Protein AF-A0A2W7INB1-F1 (afdb_monomer_lite)

Sequence (76 aa):
MTDTDAKARATPLRAQAILDLKGETTMMEFDAISISTDDPEHLVVALADGAGRSLTLLLPRGEVKRLLNWRMLMSL

pLDDT: mean 79.45, std 16.44, range [40.19, 94.56]

Organism: NCBI:txid990373

Structure (mmCIF, N/CA/C/O backbone):
data_AF-A0A2W7INB1-F1
#
_entry.id   AF-A0A2W7INB1-F1
#
loop_
_atom_site.group_PDB
_atom_site.id
_atom_site.type_symbol
_atom_site.label_atom_id
_atom_site.label_alt_id
_atom_site.label_comp_id
_atom_site.label_asym_id
_atom_site.label_entity_id
_atom_site.label_seq_id
_atom_site.pdbx_PDB_ins_code
_atom_site.Cartn_x
_atom_site.Cartn_y
_atom_site.Cartn_z
_atom_site.occupancy
_atom_site.B_iso_or_equiv
_atom_site.auth_seq_id
_atom_site.auth_comp_id
_atom_site.auth_asym_id
_atom_site.auth_atom_id
_atom_site.pdbx_PDB_model_num
ATOM 1 N N . MET A 1 1 ? -19.956 0.826 -41.451 1.00 43.28 1 MET A N 1
ATOM 2 C CA . MET A 1 1 ? -19.773 0.462 -40.032 1.00 43.28 1 MET A CA 1
ATOM 3 C C . MET A 1 1 ? -18.288 0.283 -39.811 1.00 43.28 1 MET A C 1
ATOM 5 O O . MET A 1 1 ? -17.730 -0.697 -40.277 1.00 43.28 1 MET A O 1
ATOM 9 N N . THR A 1 2 ? -17.646 1.275 -39.212 1.00 40.19 2 THR A N 1
ATOM 10 C CA . THR A 1 2 ? -16.248 1.206 -38.780 1.00 40.19 2 THR A CA 1
ATOM 11 C C . THR A 1 2 ? -16.247 1.699 -37.348 1.00 40.19 2 THR A C 1
ATOM 13 O O . THR A 1 2 ? -16.280 2.904 -37.108 1.00 40.19 2 THR A O 1
ATOM 16 N N . ASP A 1 3 ? -16.314 0.745 -36.422 1.00 44.59 3 ASP A N 1
ATOM 17 C CA . ASP A 1 3 ? -16.003 0.944 -35.012 1.00 44.59 3 ASP A CA 1
ATOM 18 C C . ASP A 1 3 ? -14.507 1.241 -34.913 1.00 44.59 3 ASP A C 1
ATOM 20 O O . ASP A 1 3 ? -13.662 0.347 -34.878 1.00 44.59 3 ASP A O 1
ATOM 24 N N . THR A 1 4 ? -14.164 2.526 -34.952 1.00 47.81 4 THR A N 1
ATOM 25 C CA . THR A 1 4 ? -12.840 2.980 -34.539 1.00 47.81 4 THR A CA 1
ATOM 26 C C . THR A 1 4 ? -12.855 3.003 -33.022 1.00 47.81 4 THR A C 1
ATOM 28 O O . THR A 1 4 ? -13.281 3.976 -32.402 1.00 47.81 4 THR A O 1
ATOM 31 N N . ASP A 1 5 ? -12.420 1.880 -32.464 1.00 50.19 5 ASP A N 1
ATOM 32 C CA . ASP A 1 5 ? -12.157 1.628 -31.055 1.00 50.19 5 ASP A CA 1
ATOM 33 C C . ASP A 1 5 ? -11.158 2.677 -30.537 1.00 50.19 5 ASP A C 1
ATOM 35 O O . ASP A 1 5 ? -9.932 2.524 -30.577 1.00 50.19 5 ASP A O 1
ATOM 39 N N . ALA A 1 6 ? -11.693 3.825 -30.126 1.00 45.94 6 ALA A N 1
ATOM 40 C CA . ALA A 1 6 ? -10.962 4.852 -29.419 1.00 45.94 6 ALA A CA 1
ATOM 41 C C . ALA A 1 6 ? -10.654 4.298 -28.028 1.00 45.94 6 ALA A C 1
ATOM 43 O O . ALA A 1 6 ? -11.331 4.620 -27.052 1.00 45.94 6 ALA A O 1
ATOM 44 N N . LYS A 1 7 ? -9.619 3.451 -27.933 1.00 48.41 7 LYS A N 1
ATOM 45 C CA . LYS A 1 7 ? -8.965 3.137 -26.664 1.00 48.41 7 LYS A CA 1
ATOM 46 C C . LYS A 1 7 ? -8.536 4.465 -26.066 1.00 48.41 7 LYS A C 1
ATOM 48 O O . LYS A 1 7 ? -7.505 5.022 -26.450 1.00 48.41 7 LYS A O 1
ATOM 53 N N . ALA A 1 8 ? -9.365 4.988 -25.165 1.00 48.22 8 ALA A N 1
ATOM 54 C CA . ALA A 1 8 ? -9.024 6.094 -24.301 1.00 48.22 8 ALA A CA 1
ATOM 55 C C . ALA A 1 8 ? -7.632 5.781 -23.758 1.00 48.22 8 ALA A C 1
ATOM 57 O O . ALA A 1 8 ? -7.438 4.765 -23.087 1.00 48.22 8 ALA A O 1
ATOM 58 N N . ARG A 1 9 ? -6.634 6.582 -24.145 1.00 46.69 9 ARG A N 1
ATOM 59 C CA . ARG A 1 9 ? -5.298 6.490 -23.564 1.00 46.69 9 ARG A CA 1
ATOM 60 C C . ARG A 1 9 ? -5.478 6.857 -22.101 1.00 46.69 9 ARG A C 1
ATOM 62 O O . ARG A 1 9 ? -5.486 8.035 -21.763 1.00 46.69 9 ARG A O 1
ATOM 69 N N . ALA A 1 10 ? -5.729 5.852 -21.267 1.00 55.34 10 ALA A N 1
ATOM 70 C CA . ALA A 1 10 ? -5.768 6.015 -19.833 1.00 55.34 10 ALA A CA 1
ATOM 71 C C . ALA A 1 10 ? -4.420 6.614 -19.447 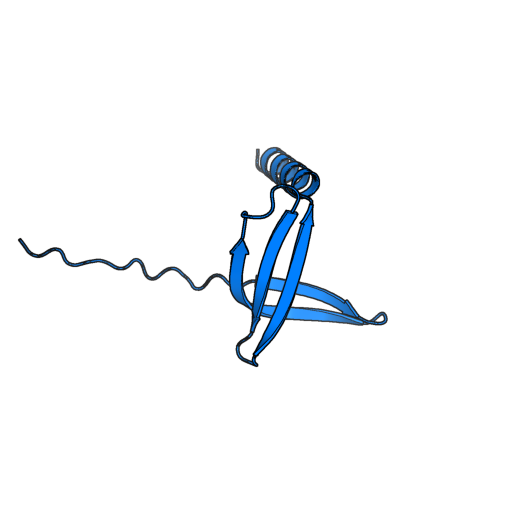1.00 55.34 10 ALA A C 1
ATOM 73 O O . ALA A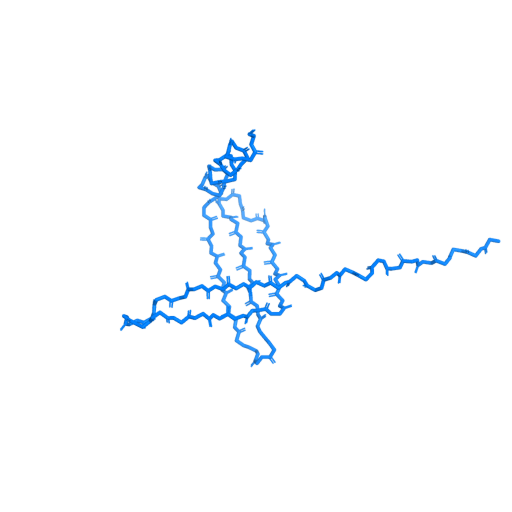 1 10 ? -3.373 6.025 -19.727 1.00 55.34 10 ALA A O 1
ATOM 74 N N . THR A 1 11 ? -4.441 7.825 -18.896 1.00 59.41 11 THR A N 1
ATOM 75 C CA . THR A 1 11 ? -3.252 8.418 -18.296 1.00 59.41 11 THR A CA 1
ATOM 76 C C . THR A 1 11 ? -2.689 7.380 -17.326 1.00 59.41 11 THR A C 1
ATOM 78 O O . THR A 1 11 ? -3.458 6.898 -16.488 1.00 59.41 11 THR A O 1
ATOM 81 N N . PRO A 1 12 ? -1.413 6.971 -17.453 1.00 64.88 12 PRO A N 1
ATOM 82 C CA . PRO A 1 12 ? -0.854 5.962 -16.569 1.00 64.88 12 PRO A CA 1
ATOM 83 C C . PRO A 1 12 ? -1.007 6.457 -15.134 1.00 64.88 12 PRO A C 1
ATOM 85 O O . PRO A 1 12 ? -0.589 7.568 -14.798 1.00 64.88 12 PRO A O 1
ATOM 88 N N . LEU A 1 13 ? -1.701 5.663 -14.323 1.00 66.38 13 LEU A N 1
ATOM 89 C CA . LEU A 1 13 ? -1.972 5.980 -12.931 1.00 66.38 13 LEU A CA 1
ATOM 90 C C . LEU A 1 13 ? -0.634 5.930 -12.190 1.00 66.38 13 LEU A C 1
ATOM 92 O O . LEU A 1 13 ? -0.046 4.863 -12.047 1.00 66.38 13 LEU A O 1
ATOM 96 N N . ARG A 1 14 ? -0.135 7.094 -11.769 1.00 80.12 14 ARG A N 1
ATOM 97 C CA . ARG A 1 14 ? 1.108 7.218 -11.002 1.00 80.12 14 ARG A CA 1
ATOM 98 C C . ARG A 1 14 ? 0.780 7.309 -9.522 1.00 80.12 14 ARG A C 1
ATOM 100 O O . ARG A 1 14 ? -0.090 8.088 -9.132 1.00 80.12 14 ARG A O 1
ATOM 107 N N . ALA A 1 15 ? 1.477 6.523 -8.712 1.00 85.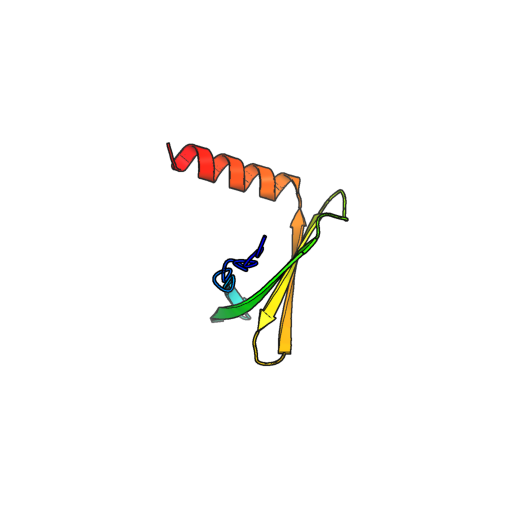62 15 ALA A N 1
ATOM 108 C CA . ALA A 1 15 ? 1.394 6.598 -7.259 1.00 85.62 15 ALA A CA 1
ATOM 109 C C . ALA A 1 15 ? 2.701 7.140 -6.702 1.00 85.62 15 ALA A C 1
ATOM 111 O O . ALA A 1 15 ? 3.780 6.842 -7.206 1.00 85.62 15 ALA A O 1
ATOM 112 N N . GLN A 1 16 ? 2.591 7.902 -5.624 1.00 86.50 16 GLN A N 1
ATOM 113 C CA . GLN A 1 16 ? 3.727 8.296 -4.811 1.00 86.50 16 GLN A CA 1
ATOM 114 C C . GLN A 1 16 ? 3.474 7.812 -3.388 1.00 86.50 16 GLN A C 1
ATOM 116 O O . GLN A 1 16 ? 2.372 7.981 -2.862 1.00 86.50 16 GLN A O 1
ATOM 121 N N . ALA A 1 17 ? 4.484 7.203 -2.776 1.00 85.12 17 ALA A N 1
ATOM 122 C CA . ALA A 1 17 ? 4.468 6.876 -1.359 1.00 85.12 17 ALA A CA 1
ATOM 123 C C . ALA A 1 17 ? 5.619 7.598 -0.667 1.00 85.12 17 ALA A C 1
ATOM 125 O O . ALA A 1 17 ? 6.755 7.574 -1.138 1.00 85.12 17 ALA A O 1
ATOM 126 N N . ILE A 1 18 ? 5.317 8.226 0.464 1.00 88.25 18 ILE A N 1
ATOM 127 C CA . ILE A 1 18 ? 6.327 8.739 1.380 1.00 88.25 18 ILE A CA 1
ATOM 128 C C . ILE A 1 18 ? 6.558 7.643 2.414 1.00 88.25 18 ILE A C 1
ATOM 130 O O . ILE A 1 18 ? 5.624 7.237 3.106 1.00 88.25 18 ILE A O 1
ATOM 134 N N . LEU A 1 19 ? 7.782 7.139 2.482 1.00 84.44 19 LEU A N 1
ATOM 135 C CA . LEU A 1 19 ? 8.186 6.089 3.403 1.00 84.44 19 LEU A CA 1
ATOM 136 C C . LEU A 1 19 ? 9.163 6.676 4.412 1.00 84.44 19 LEU A C 1
ATOM 138 O O . LEU A 1 19 ? 10.166 7.269 4.022 1.00 84.44 19 LEU A O 1
ATOM 142 N N . ASP A 1 20 ? 8.885 6.487 5.696 1.00 88.56 20 ASP A N 1
ATOM 143 C CA . ASP A 1 20 ? 9.882 6.687 6.743 1.00 88.56 20 ASP A CA 1
ATOM 144 C C . ASP A 1 20 ? 10.590 5.353 6.983 1.00 88.56 20 ASP A C 1
ATOM 146 O O . ASP A 1 20 ? 10.001 4.385 7.476 1.00 88.56 20 ASP A O 1
ATOM 150 N N . LEU A 1 21 ? 11.848 5.283 6.561 1.00 81.31 21 LEU A N 1
ATOM 151 C CA . LEU A 1 21 ? 12.694 4.114 6.719 1.00 81.31 21 LEU A CA 1
ATOM 152 C C . LEU A 1 21 ? 13.876 4.507 7.595 1.00 81.31 21 LEU A C 1
ATOM 154 O O . LEU A 1 21 ? 14.772 5.227 7.170 1.00 81.31 21 LEU A O 1
ATOM 158 N N . LYS A 1 22 ? 13.899 3.987 8.827 1.00 86.38 22 LYS A N 1
ATOM 159 C CA . LYS A 1 22 ? 14.993 4.201 9.793 1.00 86.38 22 LYS A CA 1
ATOM 160 C C . LYS A 1 22 ? 15.247 5.684 10.125 1.00 86.38 22 LYS A C 1
ATOM 162 O O . LYS A 1 22 ? 16.387 6.055 10.393 1.00 86.38 22 LYS A O 1
ATOM 167 N N . GLY A 1 23 ? 14.198 6.510 10.148 1.00 90.06 23 GLY A N 1
ATOM 168 C CA . GLY A 1 23 ? 14.300 7.942 10.439 1.00 90.06 23 GLY A CA 1
ATOM 169 C C . GLY A 1 23 ? 14.671 8.791 9.224 1.00 90.06 23 GLY A C 1
ATOM 170 O O . GLY A 1 23 ? 14.863 9.997 9.364 1.00 90.06 23 GLY A O 1
ATOM 171 N N . GLU A 1 24 ? 14.771 8.183 8.041 1.00 89.06 24 GLU A N 1
ATOM 172 C CA . GLU A 1 24 ? 14.919 8.888 6.777 1.00 89.06 24 GLU A CA 1
ATOM 173 C C . GLU A 1 24 ? 13.598 8.843 6.007 1.00 89.06 24 GLU A C 1
ATOM 175 O O . GLU A 1 24 ? 13.065 7.779 5.685 1.00 89.06 24 GLU A O 1
ATOM 180 N N . THR A 1 25 ? 13.064 10.025 5.700 1.00 91.75 25 THR A N 1
ATOM 181 C CA . THR A 1 25 ? 11.866 10.159 4.871 1.00 91.75 25 THR A CA 1
ATOM 182 C C . THR A 1 25 ? 12.260 10.137 3.400 1.00 91.75 25 THR A C 1
ATOM 184 O O . THR A 1 25 ? 12.931 11.045 2.916 1.00 91.75 25 THR A O 1
ATOM 187 N N . THR A 1 26 ? 11.810 9.117 2.676 1.00 89.50 26 THR A N 1
ATOM 188 C CA . THR A 1 26 ? 12.043 8.957 1.238 1.00 89.50 26 THR A CA 1
ATOM 189 C C . THR A 1 26 ? 10.724 8.991 0.480 1.00 89.50 26 THR A C 1
ATOM 191 O O . THR A 1 26 ? 9.768 8.310 0.845 1.00 89.50 26 THR A O 1
ATOM 194 N N . MET A 1 27 ? 10.676 9.753 -0.612 1.00 89.19 27 MET A N 1
ATOM 195 C CA . MET A 1 27 ? 9.562 9.713 -1.558 1.00 89.19 27 MET A CA 1
ATOM 196 C C . MET A 1 27 ? 9.872 8.712 -2.671 1.00 89.19 27 MET A C 1
ATOM 198 O O . MET A 1 27 ? 10.910 8.803 -3.325 1.00 89.19 27 MET A O 1
ATOM 202 N N . MET A 1 28 ? 8.969 7.760 -2.885 1.00 88.88 28 MET A N 1
ATOM 203 C CA . MET A 1 28 ? 9.060 6.762 -3.946 1.00 88.88 28 MET A CA 1
ATOM 204 C C . MET A 1 28 ? 7.921 6.941 -4.941 1.00 88.88 28 MET A C 1
ATOM 206 O O . MET A 1 28 ? 6.763 7.071 -4.544 1.00 88.88 28 MET A O 1
ATOM 210 N N . GLU A 1 29 ? 8.255 6.915 -6.229 1.00 90.50 29 GLU A N 1
ATOM 211 C CA . GLU A 1 29 ? 7.288 6.927 -7.325 1.00 90.50 29 GLU A CA 1
ATOM 212 C C . GLU A 1 29 ? 7.068 5.509 -7.856 1.00 90.50 29 GLU A C 1
ATOM 214 O O . GLU A 1 29 ? 8.004 4.713 -7.940 1.00 90.50 29 GLU A O 1
ATOM 219 N N . PHE A 1 30 ? 5.825 5.208 -8.217 1.00 91.31 30 PHE A N 1
ATOM 220 C CA . PHE A 1 30 ? 5.404 3.926 -8.761 1.00 91.31 30 PHE A CA 1
ATOM 221 C C . PHE A 1 30 ? 4.644 4.145 -10.067 1.00 91.31 30 PHE A C 1
ATOM 223 O O . PHE A 1 30 ? 3.760 5.005 -10.160 1.00 91.31 30 PHE A O 1
ATOM 230 N N . ASP A 1 31 ? 4.988 3.332 -11.061 1.00 89.25 31 ASP A N 1
ATOM 231 C CA . ASP A 1 31 ? 4.472 3.415 -12.429 1.00 89.25 31 ASP A CA 1
ATOM 232 C C . ASP A 1 31 ? 3.251 2.515 -12.651 1.00 89.25 31 ASP A C 1
ATOM 234 O O . ASP A 1 31 ? 2.501 2.702 -13.611 1.00 89.25 31 ASP A O 1
ATOM 238 N N . ALA A 1 32 ? 3.058 1.529 -11.774 1.00 88.38 32 ALA A N 1
ATOM 239 C CA . ALA A 1 32 ? 1.955 0.588 -11.828 1.00 88.38 32 ALA A CA 1
ATOM 240 C C . ALA A 1 32 ? 1.260 0.478 -10.470 1.00 88.38 32 ALA A C 1
ATOM 242 O O . ALA A 1 32 ? 1.898 0.392 -9.419 1.00 88.38 32 ALA A O 1
ATOM 243 N N . ILE A 1 33 ? -0.071 0.443 -10.520 1.00 90.44 33 ILE A N 1
ATOM 244 C CA . ILE A 1 33 ? -0.950 0.311 -9.362 1.00 90.44 33 ILE A CA 1
ATOM 245 C C . ILE A 1 33 ? -1.966 -0.780 -9.677 1.00 90.44 33 ILE A C 1
ATOM 247 O O . ILE A 1 33 ? -2.653 -0.720 -10.697 1.00 90.44 33 ILE A O 1
ATOM 251 N N . SER A 1 34 ? -2.087 -1.751 -8.781 1.00 90.31 34 SER A N 1
ATOM 252 C CA . SER A 1 34 ? -3.147 -2.752 -8.785 1.00 90.31 34 SER A CA 1
ATOM 253 C C . SER A 1 34 ? -3.895 -2.692 -7.461 1.00 90.31 34 SER A C 1
ATOM 255 O O . SER A 1 34 ? -3.288 -2.552 -6.400 1.00 90.31 34 SER A O 1
ATOM 257 N N . ILE A 1 35 ? -5.220 -2.774 -7.524 1.00 90.94 35 ILE A N 1
ATOM 258 C CA . ILE A 1 35 ? -6.093 -2.741 -6.353 1.00 90.94 35 ILE A CA 1
ATOM 259 C C . ILE A 1 35 ? -6.965 -3.993 -6.407 1.00 90.94 35 ILE A C 1
ATOM 261 O O . ILE A 1 35 ? -7.710 -4.173 -7.368 1.00 90.94 35 ILE A O 1
ATOM 265 N N . SER A 1 36 ? -6.886 -4.838 -5.379 1.00 92.19 36 SER A N 1
ATOM 266 C CA . SER A 1 36 ? -7.785 -5.978 -5.188 1.00 92.19 36 SER A CA 1
ATOM 267 C C . SER A 1 36 ? -8.714 -5.741 -4.002 1.00 92.19 36 SER A C 1
ATOM 269 O O . SER A 1 36 ? -8.335 -5.224 -2.946 1.00 92.19 36 SER A O 1
ATOM 271 N N . THR A 1 37 ? -9.963 -6.142 -4.213 1.00 92.81 37 THR A N 1
ATOM 272 C CA . THR A 1 37 ? -11.080 -6.079 -3.270 1.00 92.81 37 THR A CA 1
ATOM 273 C C . THR A 1 37 ? -11.614 -7.471 -2.931 1.00 92.81 37 THR A C 1
ATOM 275 O O . THR A 1 37 ? -12.741 -7.591 -2.452 1.00 92.81 37 THR A O 1
ATOM 278 N N . ASP A 1 38 ? -10.845 -8.519 -3.209 1.00 94.19 38 ASP A N 1
ATOM 279 C CA . ASP A 1 38 ? -11.313 -9.895 -3.023 1.00 94.19 38 ASP A CA 1
ATOM 280 C C . ASP A 1 38 ? -11.314 -10.294 -1.539 1.00 94.19 38 ASP A C 1
ATOM 282 O O . ASP A 1 38 ? -12.149 -11.087 -1.109 1.00 94.19 38 ASP A O 1
ATOM 286 N N . ASP A 1 39 ? -10.431 -9.689 -0.736 1.00 91.50 39 ASP A N 1
ATOM 287 C CA . ASP A 1 39 ? -10.448 -9.817 0.721 1.00 91.50 39 ASP A CA 1
ATOM 288 C C . ASP A 1 39 ? -11.630 -9.005 1.306 1.00 91.50 39 ASP A C 1
ATOM 290 O O . ASP A 1 39 ? -11.764 -7.805 1.030 1.00 91.50 39 ASP A O 1
ATOM 294 N N . PRO A 1 40 ? -12.529 -9.627 2.095 1.00 92.44 40 PRO A N 1
ATOM 295 C CA . PRO A 1 40 ? -13.669 -8.940 2.692 1.00 92.44 40 PRO A CA 1
ATOM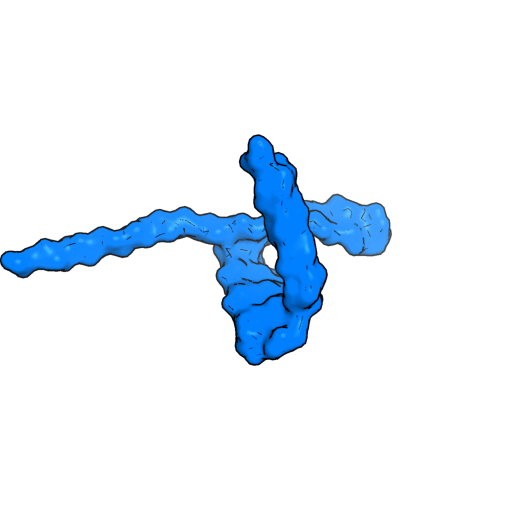 296 C C . PRO A 1 40 ? -13.282 -7.891 3.745 1.00 92.44 40 PRO A C 1
ATOM 298 O O . PRO A 1 40 ? -14.003 -6.895 3.870 1.00 92.44 40 PRO A O 1
ATOM 301 N N . GLU A 1 41 ? -12.154 -8.066 4.434 1.00 94.31 41 GLU A N 1
ATOM 302 C CA . GLU A 1 41 ? -11.662 -7.234 5.540 1.00 94.31 41 GLU A CA 1
ATOM 303 C C . GLU A 1 41 ? -10.657 -6.172 5.066 1.00 94.31 41 GLU A C 1
ATOM 305 O O . GLU A 1 41 ? -10.652 -5.039 5.566 1.00 94.31 41 GLU A O 1
ATOM 310 N N . HIS A 1 42 ? -9.858 -6.489 4.044 1.00 94.56 42 HIS A N 1
ATOM 311 C CA . HIS A 1 42 ? -8.790 -5.618 3.552 1.00 94.56 42 HIS A CA 1
ATOM 312 C C . HIS A 1 42 ? -8.987 -5.164 2.102 1.00 94.56 42 HIS A C 1
ATOM 314 O O . HIS A 1 42 ? -9.591 -5.821 1.258 1.00 94.56 42 HIS A O 1
ATOM 320 N N . LEU A 1 43 ? -8.468 -3.980 1.804 1.00 93.62 43 LEU A N 1
ATOM 321 C CA . LEU A 1 43 ? -8.165 -3.535 0.454 1.00 93.62 43 LEU A CA 1
ATOM 322 C C . LEU A 1 43 ? -6.677 -3.791 0.225 1.00 93.62 43 LEU A C 1
ATOM 324 O O . LEU A 1 43 ? -5.847 -3.276 0.977 1.00 93.62 43 LEU A O 1
ATOM 328 N N . VAL A 1 44 ? -6.343 -4.568 -0.802 1.00 93.75 44 VAL A N 1
ATOM 329 C CA . VAL A 1 44 ? -4.948 -4.850 -1.147 1.00 93.75 44 VAL A CA 1
ATOM 330 C C . VAL A 1 44 ? -4.533 -3.907 -2.264 1.00 93.75 44 VAL A C 1
ATOM 332 O O . VAL A 1 44 ? -5.113 -3.937 -3.348 1.00 93.75 44 VAL A O 1
ATOM 335 N N . VAL A 1 45 ? -3.535 -3.067 -2.004 1.00 92.12 45 VAL A N 1
ATOM 336 C CA . VAL A 1 45 ? -2.960 -2.155 -2.999 1.00 92.12 45 VAL A CA 1
ATOM 337 C C . VAL A 1 45 ? -1.530 -2.588 -3.274 1.00 92.12 45 VAL A C 1
ATOM 339 O O . VAL A 1 45 ? -0.683 -2.527 -2.387 1.00 92.12 45 VAL A O 1
ATOM 342 N N . ALA A 1 46 ? -1.257 -3.021 -4.498 1.00 92.50 46 ALA A N 1
ATOM 343 C CA . ALA A 1 46 ? 0.080 -3.362 -4.957 1.00 92.50 46 ALA A CA 1
ATOM 344 C C . ALA A 1 46 ? 0.609 -2.248 -5.863 1.00 92.50 46 ALA A C 1
ATOM 346 O O . ALA A 1 46 ? -0.016 -1.890 -6.861 1.00 92.50 46 ALA A O 1
ATOM 347 N N . LEU A 1 47 ? 1.767 -1.710 -5.501 1.00 92.81 47 LEU A N 1
ATOM 348 C CA . LEU A 1 47 ? 2.495 -0.695 -6.243 1.00 92.81 47 LEU A CA 1
ATOM 349 C C . LEU A 1 47 ? 3.763 -1.324 -6.810 1.00 92.81 47 LEU A C 1
ATOM 351 O O . LEU A 1 47 ? 4.434 -2.081 -6.108 1.00 92.81 47 LEU A O 1
ATOM 355 N N . ALA A 1 48 ? 4.103 -1.004 -8.054 1.00 92.25 48 ALA A N 1
ATOM 356 C CA . ALA A 1 48 ? 5.356 -1.425 -8.668 1.00 92.25 48 ALA A CA 1
ATOM 357 C C . ALA A 1 48 ? 5.990 -0.276 -9.454 1.00 92.25 48 ALA A C 1
ATOM 359 O O . ALA A 1 48 ? 5.292 0.540 -10.061 1.00 92.25 48 ALA A O 1
ATOM 360 N N . ASP A 1 49 ? 7.316 -0.206 -9.415 1.00 90.44 49 ASP A N 1
ATOM 361 C CA . ASP A 1 49 ? 8.094 0.756 -10.190 1.00 90.44 49 ASP A CA 1
ATOM 362 C C . ASP A 1 49 ? 8.760 0.103 -11.411 1.00 90.44 49 ASP A C 1
ATOM 364 O O . ASP A 1 49 ? 8.822 -1.124 -11.537 1.00 90.44 49 ASP A O 1
ATOM 368 N N . GLY A 1 50 ? 9.293 0.927 -12.316 1.00 85.19 50 GLY A N 1
ATOM 369 C CA . GLY A 1 50 ? 10.027 0.454 -13.492 1.00 85.19 50 GLY A CA 1
ATOM 370 C C . GLY A 1 50 ? 11.332 -0.302 -13.196 1.00 85.19 50 GLY A C 1
ATOM 371 O O . GLY A 1 50 ? 11.899 -0.898 -14.109 1.00 85.19 50 GLY A O 1
ATOM 372 N N . ALA A 1 51 ? 11.810 -0.309 -11.945 1.00 86.94 51 ALA A N 1
ATOM 373 C CA . ALA A 1 51 ? 12.993 -1.055 -11.513 1.00 86.94 51 ALA A CA 1
ATOM 374 C C . ALA A 1 51 ? 12.651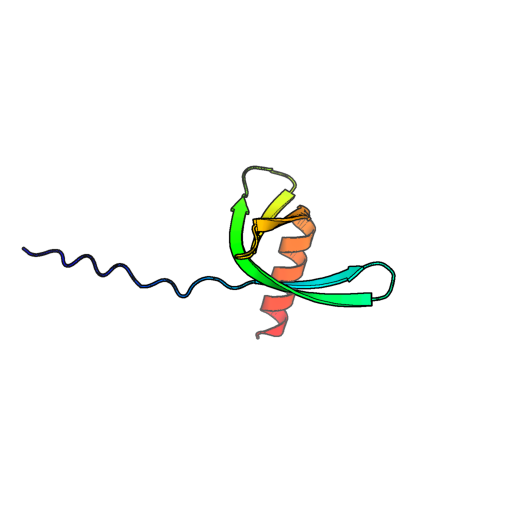 -2.458 -10.970 1.00 86.94 51 ALA A C 1
ATOM 376 O O . ALA A 1 51 ? 13.554 -3.209 -10.597 1.00 86.94 51 ALA A O 1
ATOM 377 N N . GLY A 1 52 ? 11.364 -2.823 -10.925 1.00 83.75 52 GLY A N 1
ATOM 378 C CA . GLY A 1 52 ? 10.888 -4.111 -10.419 1.00 83.75 52 GLY A CA 1
ATOM 379 C C . GLY A 1 52 ? 10.745 -4.171 -8.896 1.00 83.75 52 GLY A C 1
ATOM 380 O O . GLY A 1 52 ? 10.490 -5.246 -8.349 1.00 83.75 52 GLY A O 1
ATOM 381 N N . ARG A 1 53 ? 10.884 -3.042 -8.190 1.00 89.50 53 ARG A N 1
ATOM 382 C CA . ARG A 1 53 ? 10.553 -2.958 -6.764 1.00 89.50 53 ARG A CA 1
ATOM 383 C C . ARG A 1 53 ? 9.039 -2.915 -6.627 1.00 89.50 53 ARG A C 1
ATOM 385 O O . ARG A 1 53 ? 8.348 -2.284 -7.425 1.00 89.50 53 ARG A O 1
ATOM 392 N N . SER A 1 54 ? 8.526 -3.572 -5.594 1.00 91.62 54 SER A N 1
ATOM 393 C CA . SER A 1 54 ? 7.098 -3.572 -5.298 1.00 91.62 54 SER A CA 1
ATOM 394 C C . SER A 1 54 ? 6.826 -3.273 -3.831 1.00 91.62 54 SER A C 1
ATOM 396 O O . SER A 1 54 ? 7.618 -3.608 -2.950 1.00 91.62 54 SER A O 1
ATOM 398 N N . LEU A 1 55 ? 5.693 -2.622 -3.586 1.00 90.81 55 LEU A N 1
ATOM 399 C CA . LEU A 1 55 ? 5.159 -2.333 -2.264 1.00 90.81 55 LEU A CA 1
ATOM 400 C C . LEU A 1 55 ? 3.712 -2.815 -2.224 1.00 90.81 55 LEU A C 1
ATOM 402 O O . LEU A 1 55 ? 2.892 -2.383 -3.028 1.00 90.81 55 LEU A O 1
ATOM 406 N N . THR A 1 56 ? 3.398 -3.707 -1.289 1.00 93.19 56 THR A N 1
ATOM 407 C CA . THR A 1 56 ? 2.026 -4.175 -1.067 1.00 93.19 56 THR A CA 1
ATOM 408 C C . THR A 1 56 ? 1.507 -3.600 0.239 1.00 93.19 56 THR A C 1
ATOM 410 O O . THR A 1 56 ? 2.114 -3.787 1.291 1.00 93.19 56 THR A O 1
ATOM 413 N N . LEU A 1 57 ? 0.381 -2.902 0.163 1.00 90.88 57 LEU A N 1
ATOM 414 C CA . LEU A 1 57 ? -0.324 -2.323 1.294 1.00 90.88 57 LEU A CA 1
ATOM 415 C C . LEU A 1 57 ? -1.591 -3.139 1.548 1.00 90.88 57 LEU A C 1
ATOM 417 O O . LEU A 1 57 ? -2.385 -3.358 0.633 1.00 90.88 57 LEU A O 1
ATOM 421 N N . LEU A 1 58 ? -1.792 -3.547 2.798 1.00 93.81 58 LEU A N 1
ATOM 422 C CA . LEU A 1 58 ? -3.054 -4.106 3.271 1.00 93.81 58 LEU A CA 1
ATOM 423 C C . LEU A 1 58 ? -3.753 -3.043 4.107 1.00 93.81 58 LEU A C 1
ATOM 425 O O . LEU A 1 58 ? -3.311 -2.715 5.206 1.00 93.81 58 LEU A O 1
ATOM 429 N N . LEU A 1 59 ? -4.821 -2.474 3.560 1.00 91.50 59 LEU A N 1
ATOM 430 C CA . LEU A 1 59 ? -5.551 -1.386 4.194 1.00 91.50 59 LEU A CA 1
ATOM 431 C C . LEU A 1 59 ? -6.871 -1.923 4.758 1.00 91.50 59 LEU A C 1
ATOM 433 O O . LEU A 1 59 ? -7.686 -2.427 3.982 1.00 91.50 59 LEU A O 1
ATOM 437 N N . PRO A 1 60 ? -7.140 -1.805 6.070 1.00 93.75 60 PRO A N 1
ATOM 438 C CA . PRO A 1 60 ? -8.425 -2.203 6.631 1.00 93.75 60 PRO A CA 1
ATOM 439 C C . PRO A 1 60 ? -9.565 -1.414 5.982 1.00 93.75 60 PRO A C 1
ATOM 441 O O . PRO A 1 60 ? -9.575 -0.177 5.973 1.00 93.75 60 PRO A O 1
ATOM 444 N N . ARG A 1 61 ? -10.567 -2.113 5.445 1.00 89.56 61 ARG A N 1
ATOM 445 C CA . ARG A 1 61 ? -11.646 -1.480 4.666 1.00 89.56 61 ARG A CA 1
ATOM 446 C C . ARG A 1 61 ? -12.445 -0.452 5.453 1.00 89.56 61 ARG A C 1
ATOM 448 O O . ARG A 1 61 ? -12.864 0.559 4.886 1.00 89.56 61 ARG A O 1
ATOM 455 N N . GLY A 1 62 ? -12.656 -0.699 6.745 1.00 88.06 62 GLY A N 1
ATOM 456 C CA . GLY A 1 62 ? -13.344 0.240 7.633 1.00 88.06 62 GLY A CA 1
ATOM 457 C C . GLY A 1 62 ? -12.632 1.593 7.714 1.00 88.06 62 GLY A C 1
ATOM 458 O O . GLY A 1 62 ? -13.278 2.641 7.668 1.00 88.06 62 GLY A O 1
ATOM 459 N N . GLU A 1 63 ? -11.300 1.584 7.749 1.00 87.38 63 GLU A N 1
ATOM 460 C CA . GLU A 1 63 ? -10.499 2.805 7.829 1.00 87.38 63 GLU A CA 1
ATOM 461 C C . GLU A 1 63 ? -10.450 3.553 6.500 1.00 87.38 63 GLU A C 1
ATOM 463 O O . GLU A 1 63 ? -10.618 4.773 6.483 1.00 87.38 63 GLU A O 1
ATOM 468 N N . VAL A 1 64 ? -10.315 2.834 5.381 1.00 85.69 64 VAL A N 1
ATOM 469 C CA . VAL A 1 64 ? -10.340 3.440 4.040 1.00 85.69 64 VAL A CA 1
ATOM 470 C C . VAL A 1 64 ? -11.666 4.163 3.793 1.00 85.69 64 VAL A C 1
ATOM 472 O O . VAL A 1 64 ? -11.669 5.314 3.357 1.00 85.69 64 VAL A O 1
ATOM 475 N N . LYS A 1 65 ? -12.802 3.536 4.130 1.00 79.88 65 LYS A N 1
ATOM 476 C CA . LYS A 1 65 ? -14.129 4.166 4.008 1.00 79.88 65 LYS A CA 1
ATOM 477 C C . LYS A 1 65 ? -14.239 5.433 4.858 1.00 79.88 65 LYS A C 1
ATOM 479 O O . LYS A 1 65 ? -14.740 6.447 4.378 1.00 79.88 65 LYS A O 1
ATOM 484 N N . ARG A 1 66 ? -13.735 5.399 6.098 1.00 78.38 66 ARG A N 1
ATOM 485 C CA . ARG A 1 66 ? -13.710 6.566 6.995 1.00 78.38 66 ARG A CA 1
ATOM 486 C C . ARG A 1 66 ? -12.898 7.721 6.396 1.00 78.38 66 ARG A C 1
ATOM 488 O O . ARG A 1 66 ? -13.380 8.850 6.386 1.00 78.38 66 ARG A O 1
ATOM 495 N N . LEU A 1 67 ? -11.708 7.438 5.862 1.00 78.50 67 LEU A N 1
ATOM 496 C CA . LEU A 1 67 ? -10.836 8.442 5.238 1.00 78.50 67 LEU A CA 1
ATOM 497 C C . LEU A 1 67 ? -11.457 9.051 3.971 1.00 78.50 67 LEU A C 1
ATOM 499 O O . LEU A 1 67 ? -11.412 10.268 3.788 1.00 78.50 67 LEU A O 1
ATOM 503 N N . LEU A 1 68 ? -12.075 8.231 3.115 1.00 76.19 68 LEU A N 1
ATOM 504 C CA . LEU A 1 68 ? -12.761 8.708 1.909 1.00 76.19 68 LEU A CA 1
ATOM 505 C C . LEU A 1 68 ? -13.959 9.602 2.245 1.00 76.19 68 LEU A C 1
ATOM 507 O O . LEU A 1 68 ? -14.111 10.663 1.640 1.00 76.19 68 LEU A O 1
ATOM 511 N N . ASN A 1 69 ? -14.757 9.215 3.244 1.00 69.56 69 ASN A N 1
ATOM 512 C CA . ASN A 1 69 ? -15.886 10.017 3.713 1.00 69.56 69 ASN A CA 1
ATOM 513 C C . ASN A 1 69 ? -15.427 11.391 4.217 1.00 69.56 69 ASN A C 1
ATOM 515 O O . ASN A 1 69 ? -16.032 12.403 3.871 1.00 69.56 69 ASN A O 1
ATOM 519 N N . TRP A 1 70 ? -14.329 11.452 4.977 1.00 54.09 70 TRP A N 1
ATOM 520 C CA . TRP A 1 70 ? -13.754 12.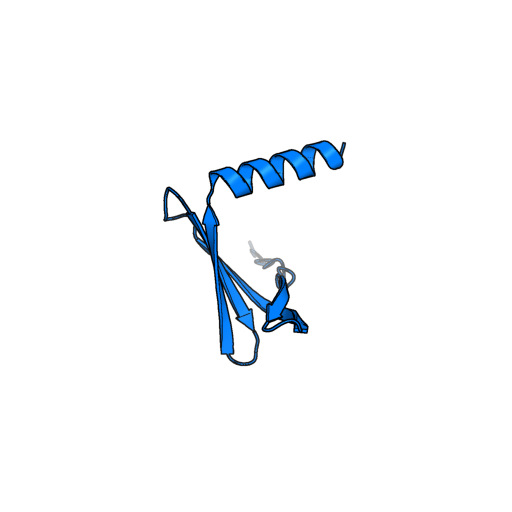732 5.399 1.00 54.09 70 TRP A CA 1
ATOM 521 C C . TRP A 1 70 ? -13.285 13.589 4.229 1.00 54.09 70 TRP A C 1
ATOM 523 O O . TRP A 1 70 ? -13.537 14.792 4.221 1.00 54.09 70 TRP A O 1
ATOM 533 N N . ARG A 1 71 ? -12.648 12.994 3.215 1.00 69.19 71 ARG A N 1
ATOM 534 C CA . ARG A 1 71 ? -12.195 13.757 2.046 1.00 69.19 71 ARG A CA 1
ATOM 535 C C . ARG A 1 71 ? -13.360 14.334 1.240 1.00 69.19 71 ARG A C 1
ATOM 537 O O . ARG A 1 71 ? -13.244 15.451 0.755 1.00 69.19 71 ARG A O 1
ATOM 544 N N . MET A 1 72 ? -14.475 13.609 1.139 1.00 65.50 72 MET A N 1
ATOM 545 C CA . MET A 1 72 ? -15.697 14.121 0.510 1.00 65.50 72 MET A CA 1
ATOM 546 C C . MET A 1 72 ? -16.299 15.298 1.282 1.00 65.50 72 MET A C 1
ATOM 548 O O . MET A 1 72 ? -16.684 16.289 0.668 1.00 65.50 72 MET A O 1
ATOM 552 N N . LEU A 1 73 ? -16.336 15.216 2.616 1.00 61.41 73 LEU A N 1
ATOM 553 C CA . LEU A 1 73 ? -16.832 16.303 3.464 1.00 61.41 73 LEU A CA 1
ATOM 554 C C . LEU A 1 73 ? -15.982 17.575 3.353 1.00 61.41 73 LEU A C 1
ATOM 556 O O . LEU A 1 73 ? -16.530 18.665 3.404 1.00 61.41 73 LEU A O 1
ATOM 560 N N . MET A 1 74 ? -14.667 17.438 3.170 1.00 61.47 74 MET A N 1
ATOM 561 C CA . MET A 1 74 ? -13.743 18.570 3.001 1.00 61.47 74 MET A CA 1
ATOM 562 C C . MET A 1 74 ? -13.695 19.130 1.568 1.00 61.47 74 MET A C 1
ATOM 564 O O . MET A 1 74 ? -12.981 20.098 1.323 1.00 61.47 74 MET A O 1
ATOM 568 N N . SER A 1 75 ? -14.391 18.504 0.612 1.00 58.06 75 SER A N 1
ATOM 569 C CA . SER A 1 75 ? -14.492 18.977 -0.780 1.00 58.06 75 SER A CA 1
ATOM 570 C C . SER A 1 75 ? -15.794 19.726 -1.093 1.00 58.06 75 SER A C 1
ATOM 572 O O . SER A 1 75 ? -15.994 20.127 -2.239 1.00 58.06 75 SER A O 1
ATOM 574 N N . LEU A 1 76 ? -16.664 19.874 -0.088 1.00 48.03 76 LEU A N 1
ATOM 575 C CA . LEU A 1 76 ? -17.883 20.690 -0.100 1.00 48.03 76 LEU A CA 1
ATOM 576 C C . LEU A 1 76 ? -17.580 22.096 0.426 1.00 48.03 76 LEU A C 1
ATOM 578 O O . LEU A 1 76 ? -18.201 23.043 -0.103 1.00 48.03 76 LEU A O 1
#

Secondary structure (DSSP, 8-state):
---------PPP--EEEEEEETTEEEEEEESEEEEE--SSSEEEEEEE-TTS-EEEEEEEHHHHHHHHHHHHHTT-

Radius of gyration: 16.78 Å; chains: 1; bounding box: 35×31×50 Å

Foldseek 3Di:
DDPPPPPPPPDQDKDWDFDQDPNDTDIDIFRDWDWDPPDVQWIWIWTHHPVGDIDIDTHGPVVVVVVVVVVVVVVD